Protein AF-A0A6H0AAQ3-F1 (afdb_monomer)

Foldseek 3Di:
DVVVVQVPFWDPDFAPLCPLLVQQVVQVVVCVVVVPPDRDQPRRPPQADPVLCVVQQDPVGGDPVSSVVRSVVSVVVCQVVLRIAGPPDPSRHHPCVVDDPPVNVVVCVVVVNPPDPADPDPVVRVVVVVVVVVVVVVVVVVVVVVVVVVVVD

Structure (mmCIF, N/CA/C/O backbone):
data_AF-A0A6H0AAQ3-F1
#
_entry.id   AF-A0A6H0AAQ3-F1
#
loop_
_atom_site.group_PDB
_atom_site.id
_atom_site.type_symbol
_atom_site.label_atom_id
_atom_site.label_alt_id
_atom_site.label_comp_id
_atom_site.label_asym_id
_atom_site.label_entity_id
_atom_site.label_seq_id
_atom_site.pdbx_PDB_ins_code
_atom_site.Cartn_x
_atom_site.Cartn_y
_atom_site.Cartn_z
_atom_site.occupancy
_atom_site.B_iso_or_equiv
_atom_site.auth_seq_id
_atom_site.auth_comp_id
_atom_site.auth_asym_id
_atom_site.auth_atom_id
_atom_site.pdbx_PDB_model_num
ATOM 1 N N . MET A 1 1 ? 7.613 15.184 17.861 1.00 35.16 1 MET A N 1
ATOM 2 C CA . MET A 1 1 ? 7.290 16.402 17.080 1.00 35.16 1 MET A CA 1
ATOM 3 C C . MET A 1 1 ? 6.842 16.101 15.642 1.00 35.16 1 MET A C 1
ATOM 5 O O . MET A 1 1 ? 5.933 16.769 15.182 1.00 35.16 1 MET A O 1
ATOM 9 N N . PHE A 1 2 ? 7.370 15.071 14.960 1.00 33.59 2 PHE A N 1
ATOM 10 C CA . PHE A 1 2 ? 6.929 14.693 13.599 1.00 33.59 2 PHE A CA 1
ATOM 11 C C . PHE A 1 2 ? 5.537 14.031 13.502 1.00 33.59 2 PHE A C 1
ATOM 13 O O . PHE A 1 2 ? 4.890 14.140 12.468 1.00 33.59 2 PHE A O 1
ATOM 20 N N . ILE A 1 3 ? 5.053 13.378 14.565 1.00 38.28 3 ILE A N 1
ATOM 21 C CA . ILE A 1 3 ? 3.770 12.645 14.535 1.00 38.28 3 ILE A CA 1
ATOM 22 C C . ILE A 1 3 ? 2.563 13.594 14.677 1.00 38.28 3 ILE A C 1
ATOM 24 O O . ILE A 1 3 ? 1.556 13.397 14.014 1.00 38.28 3 ILE A O 1
ATOM 28 N N . LEU A 1 4 ? 2.697 14.701 15.418 1.00 39.69 4 LEU A N 1
ATOM 29 C CA . LEU A 1 4 ? 1.594 15.649 15.653 1.00 39.69 4 LEU A CA 1
ATOM 30 C C . LEU A 1 4 ? 1.214 16.497 14.424 1.00 39.69 4 LEU A C 1
ATOM 32 O O . LEU A 1 4 ? 0.105 17.016 14.365 1.00 39.69 4 LEU A O 1
ATOM 36 N N . PHE A 1 5 ? 2.101 16.647 13.432 1.00 39.12 5 PHE A N 1
ATOM 37 C CA . PHE A 1 5 ? 1.793 17.419 12.216 1.00 39.12 5 PHE A CA 1
ATOM 38 C C . PHE A 1 5 ? 1.130 16.570 11.119 1.00 39.12 5 PHE A C 1
ATOM 40 O O . PHE A 1 5 ? 0.437 17.109 10.257 1.00 39.12 5 PHE A O 1
ATOM 47 N N . ALA A 1 6 ? 1.308 15.245 11.160 1.00 41.53 6 ALA A N 1
ATOM 48 C CA . ALA A 1 6 ? 0.695 14.324 10.205 1.00 41.53 6 ALA A CA 1
ATOM 49 C C . ALA A 1 6 ? -0.799 14.080 10.501 1.00 41.53 6 ALA A C 1
ATOM 51 O O . ALA A 1 6 ? -1.577 13.856 9.580 1.00 41.53 6 ALA A O 1
ATOM 52 N N . GLU A 1 7 ? -1.240 14.205 11.754 1.00 44.38 7 GLU A N 1
ATOM 53 C CA . GLU A 1 7 ? -2.600 13.818 12.165 1.00 44.38 7 GLU A CA 1
ATOM 54 C C . GLU A 1 7 ? -3.742 14.680 11.597 1.00 44.38 7 GLU A C 1
ATOM 56 O O . GLU A 1 7 ? -4.885 14.231 11.584 1.00 44.38 7 GLU A O 1
ATOM 61 N N . ARG A 1 8 ? -3.480 15.891 11.080 1.00 48.84 8 ARG A N 1
ATOM 62 C CA . ARG A 1 8 ? -4.542 16.751 10.510 1.00 48.84 8 ARG A CA 1
ATOM 63 C C . ARG A 1 8 ? -4.847 16.520 9.027 1.00 48.84 8 ARG A C 1
ATOM 65 O O . ARG A 1 8 ? -5.856 17.043 8.564 1.00 48.84 8 ARG A O 1
ATOM 72 N N . LYS A 1 9 ? -3.998 15.804 8.276 1.00 50.41 9 LYS A N 1
ATOM 73 C CA . LYS A 1 9 ? -4.161 15.607 6.815 1.00 50.41 9 LYS A CA 1
ATOM 74 C C . LYS A 1 9 ? -3.938 14.176 6.315 1.00 50.41 9 LYS A C 1
ATOM 76 O O . LYS A 1 9 ? -3.919 13.954 5.107 1.00 50.41 9 LYS A O 1
ATOM 81 N N . VAL A 1 10 ? -3.768 13.207 7.213 1.00 55.28 10 VAL A N 1
ATOM 82 C CA . VAL A 1 10 ? -3.823 11.784 6.851 1.00 55.28 10 VAL A CA 1
ATOM 83 C C . VAL A 1 10 ? -5.265 11.469 6.447 1.00 55.28 10 VAL A C 1
ATOM 85 O O . VAL A 1 10 ? -6.147 11.513 7.299 1.00 55.28 10 VAL A O 1
ATOM 88 N N . GLY A 1 11 ? -5.515 11.189 5.163 1.00 52.62 11 GLY A N 1
ATOM 89 C CA . GLY A 1 11 ? -6.789 10.587 4.748 1.00 52.62 11 GLY A CA 1
ATOM 90 C C . GLY A 1 11 ? -7.459 11.098 3.475 1.00 52.62 11 GLY A C 1
ATOM 91 O O . GLY A 1 11 ? -8.545 10.620 3.183 1.00 52.62 11 GLY A O 1
ATOM 92 N N . GLU A 1 12 ? -6.880 12.026 2.707 1.00 56.44 12 GLU A N 1
ATOM 93 C CA . GLU A 1 12 ? -7.563 12.498 1.484 1.00 56.44 12 GLU A CA 1
ATOM 94 C C . GLU A 1 12 ? -7.239 11.646 0.244 1.00 56.44 12 GLU A C 1
ATOM 96 O O . GLU A 1 12 ? -8.021 11.616 -0.701 1.00 56.44 12 GLU A O 1
ATOM 101 N N . GLN A 1 13 ? -6.111 10.926 0.249 1.00 65.81 13 GLN A N 1
ATOM 102 C CA . GLN A 1 13 ? -5.683 10.052 -0.844 1.00 65.81 13 GLN A CA 1
ATOM 103 C C . GLN A 1 13 ? -4.876 8.868 -0.278 1.00 65.81 13 GLN A C 1
ATOM 105 O O . GLN A 1 13 ? -3.983 9.053 0.553 1.00 65.81 13 GLN A O 1
ATOM 110 N N . HIS A 1 14 ? -5.246 7.645 -0.661 1.00 74.62 14 HIS A N 1
ATOM 111 C CA . HIS A 1 14 ? -4.646 6.403 -0.172 1.00 74.62 14 HIS A CA 1
ATOM 112 C C . HIS A 1 14 ? -4.909 5.249 -1.145 1.00 74.62 14 HIS A C 1
ATOM 114 O O . HIS A 1 14 ? -5.885 5.254 -1.899 1.00 74.62 14 HIS A O 1
ATOM 120 N N . GLY A 1 15 ? -4.078 4.212 -1.081 1.00 75.94 15 GLY A N 1
ATOM 121 C CA . GLY A 1 15 ? -4.313 2.963 -1.795 1.00 75.94 15 GLY A CA 1
ATOM 122 C C . GLY A 1 15 ? -5.478 2.164 -1.187 1.00 75.94 15 GLY A C 1
ATOM 123 O O . GLY A 1 15 ? -5.814 2.339 -0.010 1.00 75.94 15 GLY A O 1
ATOM 124 N N . PRO A 1 16 ? -6.090 1.232 -1.941 1.00 76.25 16 PRO A N 1
ATOM 125 C CA . PRO A 1 16 ? -7.177 0.387 -1.433 1.00 76.25 16 PRO A CA 1
ATOM 126 C C . PRO A 1 16 ? -6.727 -0.515 -0.271 1.00 76.25 16 PRO A C 1
ATOM 128 O O . PRO A 1 16 ? -7.503 -0.787 0.643 1.00 76.25 16 PRO A O 1
ATOM 131 N N . ALA A 1 17 ? -5.454 -0.925 -0.254 1.00 77.12 17 ALA A N 1
ATOM 132 C CA . ALA A 1 17 ? -4.873 -1.735 0.817 1.00 77.12 17 ALA A CA 1
ATOM 133 C C . ALA A 1 17 ? -4.803 -1.000 2.172 1.00 77.12 17 ALA A C 1
ATOM 135 O O . ALA A 1 17 ? -4.808 -1.638 3.225 1.00 77.12 17 ALA A O 1
ATOM 136 N N . ALA A 1 18 ? -4.777 0.336 2.160 1.00 83.81 18 ALA A N 1
ATOM 137 C CA . ALA A 1 18 ? -4.669 1.166 3.356 1.00 83.81 18 ALA A CA 1
ATOM 138 C C . ALA A 1 18 ? -6.016 1.512 4.012 1.00 83.81 18 ALA A C 1
ATOM 140 O O . ALA A 1 18 ? -6.032 2.020 5.138 1.00 83.81 18 ALA A O 1
ATOM 141 N N . GLN A 1 19 ? -7.144 1.202 3.359 1.00 87.25 19 GLN A N 1
ATOM 142 C CA . GLN A 1 19 ? -8.486 1.551 3.839 1.00 87.25 19 GLN A CA 1
ATOM 143 C C . GLN A 1 19 ? -8.747 1.053 5.267 1.00 87.25 19 GLN A C 1
ATOM 145 O O . GLN A 1 19 ? -9.263 1.789 6.106 1.00 87.25 19 GLN A O 1
ATOM 150 N N . GLY A 1 20 ? -8.359 -0.192 5.565 1.00 89.19 20 GLY A N 1
ATOM 151 C CA . GLY A 1 20 ? -8.568 -0.785 6.887 1.00 89.19 20 GLY A CA 1
ATOM 152 C C . GLY A 1 20 ? -7.785 -0.078 7.997 1.00 89.19 20 GLY A C 1
ATOM 153 O O . GLY A 1 20 ? -8.278 0.038 9.115 1.00 89.19 20 GLY A O 1
ATOM 154 N N . VAL A 1 21 ? -6.587 0.427 7.686 1.00 90.25 21 VAL A N 1
ATOM 155 C CA . VAL A 1 21 ? -5.747 1.168 8.639 1.00 90.25 21 VAL A CA 1
ATOM 156 C C . VAL A 1 21 ? -6.323 2.560 8.886 1.00 90.25 21 VAL A C 1
ATOM 158 O O . VAL A 1 21 ? -6.391 2.996 10.032 1.00 90.25 21 VAL A O 1
ATOM 161 N N . LEU A 1 22 ? -6.790 3.246 7.839 1.00 90.00 22 LEU A N 1
ATOM 162 C CA . LEU A 1 22 ? -7.421 4.561 7.981 1.00 90.00 22 LEU A CA 1
ATOM 163 C C . LEU A 1 22 ? -8.728 4.496 8.769 1.00 90.00 22 LEU A C 1
ATOM 165 O O . LEU A 1 22 ? -8.940 5.326 9.650 1.00 90.00 22 LEU A O 1
ATOM 169 N N . ALA A 1 23 ? -9.559 3.482 8.516 1.00 90.38 23 ALA A N 1
ATOM 170 C CA . ALA A 1 23 ? -10.762 3.240 9.306 1.00 90.38 23 ALA A CA 1
ATOM 171 C C . ALA A 1 23 ? -10.419 3.046 10.792 1.00 90.38 23 ALA A C 1
ATOM 173 O O . ALA A 1 23 ? -11.053 3.642 11.657 1.00 90.38 23 ALA A O 1
ATOM 174 N N . ALA A 1 24 ? -9.363 2.284 11.097 1.00 91.38 24 ALA A N 1
ATOM 175 C CA . ALA A 1 24 ? -8.920 2.070 12.471 1.00 91.38 24 ALA A CA 1
ATOM 176 C C . ALA A 1 24 ? -8.432 3.352 13.150 1.00 91.38 24 ALA A C 1
ATOM 178 O O . ALA A 1 24 ? -8.775 3.609 14.302 1.00 91.38 24 ALA A O 1
ATOM 179 N N . VAL A 1 25 ? -7.660 4.176 12.435 1.00 90.81 25 VAL A N 1
ATOM 180 C CA . VAL A 1 25 ? -7.222 5.490 12.924 1.00 90.81 25 VAL A CA 1
ATOM 181 C C . VAL A 1 25 ? -8.424 6.399 13.174 1.00 90.81 25 VAL A C 1
ATOM 183 O O . VAL A 1 25 ? -8.450 7.096 14.185 1.00 90.81 25 VAL A O 1
ATOM 186 N N . GLN A 1 26 ? -9.436 6.369 12.307 1.00 90.06 26 GLN A N 1
ATOM 187 C CA . GLN A 1 26 ? -10.657 7.148 12.494 1.00 90.06 26 GLN A CA 1
ATOM 188 C C . GLN A 1 26 ? -11.423 6.712 13.753 1.00 90.06 26 GLN A C 1
ATOM 190 O O . GLN A 1 26 ? -11.749 7.566 14.575 1.00 90.06 26 GLN A O 1
ATOM 195 N N . THR A 1 27 ? -11.582 5.404 13.983 1.00 90.12 27 THR A N 1
ATOM 196 C CA . THR A 1 27 ? -12.151 4.878 15.236 1.00 90.12 27 THR A CA 1
ATOM 197 C C . THR A 1 27 ? -11.361 5.354 16.457 1.00 90.12 27 THR A C 1
ATOM 199 O O . THR A 1 27 ? -11.948 5.774 17.450 1.00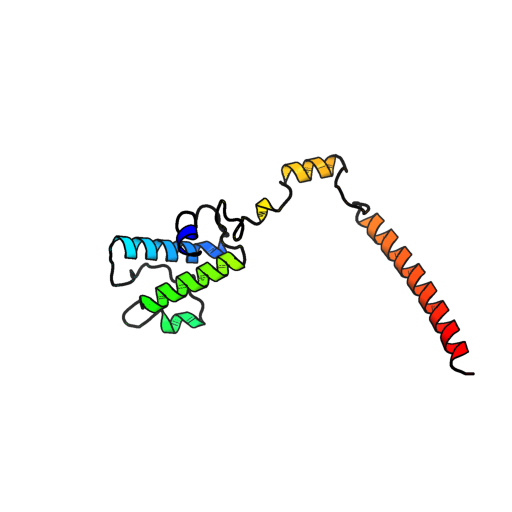 90.12 27 THR A O 1
ATOM 202 N N . LEU A 1 28 ? -10.024 5.354 16.398 1.00 90.12 28 LEU A N 1
ATOM 203 C CA . LEU A 1 28 ? -9.196 5.856 17.501 1.00 90.12 28 LEU A CA 1
ATOM 204 C C . LEU A 1 28 ? -9.387 7.356 17.755 1.00 90.12 28 LEU A C 1
ATOM 206 O O . LEU A 1 28 ? -9.367 7.788 18.908 1.00 90.12 28 LEU A O 1
ATOM 210 N N . ARG A 1 29 ? -9.588 8.157 16.702 1.00 88.19 29 ARG A N 1
ATOM 211 C CA . ARG A 1 29 ? -9.869 9.596 16.831 1.00 88.19 29 ARG A CA 1
ATOM 212 C C . ARG A 1 29 ? -11.207 9.846 17.517 1.00 88.19 29 ARG A C 1
ATOM 214 O O . ARG A 1 29 ? -11.264 10.690 18.406 1.00 88.19 29 ARG A O 1
ATOM 221 N N . GLU A 1 30 ? -12.241 9.105 17.133 1.00 89.88 30 GLU A N 1
ATOM 222 C CA . GLU A 1 30 ? -13.573 9.164 17.748 1.00 89.88 30 GLU A CA 1
ATOM 223 C C . GLU A 1 30 ? -13.515 8.730 19.213 1.00 89.88 30 GLU A C 1
ATOM 225 O O . GLU A 1 30 ? -13.927 9.474 20.098 1.00 89.88 30 GLU A O 1
ATOM 230 N N . MET A 1 31 ? -12.855 7.604 19.501 1.00 89.25 31 MET A N 1
ATOM 231 C CA . MET A 1 31 ? -12.629 7.147 20.873 1.00 89.25 31 MET A CA 1
ATOM 232 C C . MET A 1 31 ? -11.917 8.187 21.741 1.00 89.25 31 MET A C 1
ATOM 234 O O . MET A 1 31 ? -12.242 8.328 22.921 1.00 89.25 31 MET A O 1
ATOM 238 N N . ASN A 1 32 ? -10.936 8.899 21.181 1.00 87.81 32 ASN A N 1
ATOM 239 C CA . ASN A 1 32 ? -10.209 9.939 21.899 1.00 87.81 32 ASN A CA 1
ATOM 240 C C . ASN A 1 32 ? -11.073 11.188 22.136 1.00 87.81 32 ASN A C 1
ATOM 242 O O . ASN A 1 32 ? -11.013 11.769 23.216 1.00 87.81 32 ASN A O 1
ATOM 246 N N . ALA A 1 33 ? -11.897 11.581 21.159 1.00 87.94 33 ALA A N 1
ATOM 247 C CA . ALA A 1 33 ? -12.837 12.693 21.299 1.00 87.94 33 ALA A CA 1
ATOM 248 C C . ALA A 1 33 ? -13.896 12.407 22.379 1.00 87.94 33 ALA A C 1
ATOM 250 O O . ALA A 1 33 ? -14.139 13.244 23.249 1.00 87.94 33 ALA A O 1
ATOM 251 N N . ASP A 1 34 ? -14.435 11.189 22.384 1.00 88.44 34 ASP A N 1
ATOM 252 C CA . ASP A 1 34 ? -15.494 10.754 23.300 1.00 88.44 34 ASP A CA 1
ATOM 253 C C . ASP A 1 34 ? -14.961 10.233 24.648 1.00 88.44 34 ASP A C 1
ATOM 255 O O . ASP A 1 34 ? -15.728 9.813 25.515 1.00 88.44 34 ASP A O 1
ATOM 259 N N . ASN A 1 35 ? -13.636 10.247 24.854 1.00 86.19 35 ASN A N 1
ATOM 260 C CA . ASN A 1 35 ? -12.957 9.689 26.032 1.00 86.19 35 ASN A CA 1
ATOM 261 C C . ASN A 1 35 ? -13.359 8.231 26.345 1.00 86.19 35 ASN A C 1
ATOM 263 O O . ASN A 1 35 ? -13.401 7.798 27.505 1.00 86.19 35 ASN A O 1
ATOM 267 N N . LEU A 1 36 ? -13.627 7.442 25.302 1.00 86.12 36 LEU A N 1
ATOM 268 C CA . LEU A 1 36 ? -14.041 6.052 25.433 1.00 86.12 36 LEU A CA 1
ATOM 269 C C . LEU A 1 36 ? -12.900 5.203 25.997 1.00 86.12 36 LEU A C 1
ATOM 271 O O . LEU A 1 36 ? -11.752 5.256 25.553 1.00 86.12 36 LEU A O 1
ATOM 275 N N . ARG A 1 37 ? -13.216 4.393 27.014 1.00 83.00 37 ARG A N 1
ATOM 276 C CA . ARG A 1 37 ? -12.239 3.509 27.673 1.00 83.00 37 ARG A CA 1
ATOM 277 C C . ARG A 1 37 ? -12.090 2.151 26.996 1.00 83.00 37 ARG A C 1
ATOM 279 O O . ARG A 1 37 ? -11.038 1.536 27.146 1.00 83.00 37 ARG A O 1
ATOM 286 N N . LYS A 1 38 ? -13.110 1.708 26.263 1.00 85.81 38 LYS A N 1
ATOM 287 C CA . LYS A 1 38 ? -13.138 0.433 25.541 1.00 85.81 38 LYS A CA 1
ATOM 288 C C . LYS A 1 38 ? -13.170 0.683 24.040 1.00 85.81 38 LYS A C 1
ATOM 290 O O . LYS A 1 38 ? -13.768 1.660 23.598 1.00 85.81 38 LYS A O 1
ATOM 295 N N . VAL A 1 39 ? -12.531 -0.208 23.289 1.00 86.94 39 VAL A N 1
ATOM 296 C CA . VAL A 1 39 ? -12.651 -0.230 21.831 1.00 86.94 39 VAL A CA 1
ATOM 297 C C . VAL A 1 39 ? -14.054 -0.748 21.479 1.00 86.94 39 VAL A C 1
ATOM 299 O O . VAL A 1 39 ? -14.481 -1.742 22.076 1.00 86.94 39 VAL A O 1
ATOM 302 N N . PRO A 1 40 ? -14.779 -0.093 20.558 1.00 87.00 40 PRO A N 1
ATOM 303 C CA . PRO A 1 40 ? -16.070 -0.570 20.070 1.00 87.00 40 PRO A CA 1
ATOM 304 C C . PRO A 1 40 ? -15.979 -1.976 19.453 1.00 87.00 40 PRO A C 1
ATOM 306 O O . PRO A 1 40 ? -14.959 -2.343 18.873 1.00 87.00 40 PRO A O 1
ATOM 309 N N . ALA A 1 41 ? -17.037 -2.782 19.574 1.00 83.56 41 ALA A N 1
ATOM 310 C CA . ALA A 1 41 ? -17.050 -4.151 19.038 1.00 83.56 41 ALA A CA 1
ATOM 311 C C . ALA A 1 41 ? -17.085 -4.195 17.497 1.00 83.56 41 ALA A C 1
ATOM 313 O O . ALA A 1 41 ? -16.676 -5.184 16.893 1.00 83.56 41 ALA A O 1
ATOM 314 N N . ASP A 1 42 ? -17.558 -3.118 16.876 1.00 85.38 42 ASP A N 1
ATOM 315 C CA . ASP A 1 42 ? -17.596 -2.865 15.436 1.00 85.38 42 ASP A CA 1
ATOM 316 C C . ASP A 1 42 ? -16.294 -2.250 14.896 1.00 85.38 42 ASP A C 1
ATOM 318 O O . ASP A 1 42 ? -16.187 -1.991 13.696 1.00 85.38 42 ASP A O 1
ATOM 322 N N . ALA A 1 43 ? -15.285 -2.043 15.751 1.00 88.81 43 ALA A N 1
ATOM 323 C CA . ALA A 1 43 ? -14.005 -1.506 15.321 1.00 88.81 43 ALA A CA 1
ATOM 324 C C . ALA A 1 43 ? -13.362 -2.397 14.237 1.00 88.81 43 ALA A C 1
ATOM 326 O O . ALA A 1 43 ? -13.387 -3.632 14.328 1.00 88.81 43 ALA A O 1
ATOM 327 N N . PRO A 1 44 ? -12.755 -1.797 13.199 1.00 90.69 44 PRO A N 1
ATOM 328 C CA . PRO A 1 44 ? -12.202 -2.547 12.082 1.00 90.69 44 PRO A CA 1
ATOM 329 C C . PRO A 1 44 ? -11.056 -3.445 12.549 1.00 90.69 44 PRO A C 1
ATOM 331 O O . PRO A 1 44 ? -10.091 -2.992 13.142 1.00 90.69 44 PRO A O 1
ATOM 334 N N . THR A 1 45 ? -11.115 -4.736 12.233 1.00 91.50 45 THR A N 1
ATOM 335 C CA . THR A 1 45 ? -10.061 -5.708 12.593 1.00 91.50 45 THR A CA 1
ATOM 336 C C . THR A 1 45 ? -9.336 -6.286 11.379 1.00 91.50 45 THR A C 1
ATOM 338 O O . THR A 1 45 ? -8.333 -6.986 11.523 1.00 91.50 45 THR A O 1
ATOM 341 N N . ALA A 1 46 ? -9.794 -5.964 10.165 1.00 88.88 46 ALA A N 1
ATOM 342 C CA . ALA A 1 46 ? -9.255 -6.498 8.914 1.00 88.88 46 ALA A CA 1
ATOM 343 C C . ALA A 1 46 ? -7.780 -6.127 8.672 1.00 88.88 46 ALA A C 1
ATOM 345 O O . ALA A 1 46 ? -7.048 -6.889 8.045 1.00 88.88 46 ALA A O 1
ATOM 346 N N . PHE A 1 47 ? -7.324 -4.986 9.200 1.00 89.69 47 PHE A N 1
ATOM 347 C CA . PHE A 1 47 ? -5.936 -4.534 9.068 1.00 89.69 47 PHE A CA 1
ATOM 348 C C . PHE A 1 47 ? -4.961 -5.274 10.009 1.00 89.69 47 PHE A C 1
ATOM 350 O O . PHE A 1 47 ? -3.741 -5.167 9.858 1.00 89.69 47 PHE A O 1
ATOM 357 N N . ILE A 1 48 ? -5.475 -6.027 10.991 1.00 91.31 48 ILE A N 1
ATOM 358 C CA . ILE A 1 48 ? -4.668 -6.678 12.026 1.00 91.31 48 ILE A CA 1
ATOM 359 C C . ILE A 1 48 ? -3.980 -7.917 11.442 1.00 91.31 48 ILE A C 1
ATOM 361 O O . ILE A 1 48 ? -4.607 -8.940 11.143 1.00 91.31 48 ILE A O 1
ATOM 365 N N . LYS A 1 49 ? -2.648 -7.858 11.339 1.00 89.25 49 LYS A N 1
ATOM 366 C CA . LYS A 1 49 ? -1.831 -8.995 10.885 1.00 89.25 49 LYS A CA 1
ATOM 367 C C . LYS A 1 49 ? -1.943 -10.190 11.846 1.00 89.25 49 LYS A C 1
ATOM 369 O O . LYS A 1 49 ? -2.053 -9.980 13.055 1.00 89.25 49 LYS A O 1
ATOM 374 N N . PRO A 1 50 ? -1.806 -11.442 11.361 1.00 90.94 50 PRO A N 1
ATOM 375 C CA . PRO A 1 50 ? -1.942 -12.653 12.181 1.00 90.94 50 PRO A CA 1
ATOM 376 C C . PRO A 1 50 ? -1.122 -12.648 13.478 1.00 90.94 50 PRO A C 1
ATOM 378 O O . PRO A 1 50 ? -1.622 -13.073 14.512 1.00 90.94 50 PRO A O 1
ATOM 381 N N . ARG A 1 51 ? 0.093 -12.082 13.447 1.00 89.69 51 ARG A N 1
ATOM 382 C CA . ARG A 1 51 ? 0.971 -11.945 14.624 1.00 89.69 51 ARG A CA 1
ATOM 383 C C . ARG A 1 51 ? 0.365 -11.125 15.772 1.00 89.69 51 ARG A C 1
ATOM 385 O O . ARG A 1 51 ? 0.703 -11.355 16.923 1.00 89.69 51 ARG A O 1
ATOM 392 N N . TRP A 1 52 ? -0.487 -10.151 15.451 1.00 90.81 52 TRP A N 1
ATOM 393 C CA . TRP A 1 52 ? -1.095 -9.236 16.419 1.00 90.81 52 TRP A CA 1
ATOM 394 C C . TRP A 1 52 ? -2.450 -9.739 16.911 1.00 90.81 52 TRP A C 1
ATOM 396 O O . TRP A 1 52 ? -2.837 -9.412 18.026 1.00 90.81 52 TRP A O 1
ATOM 406 N N . LYS A 1 53 ? -3.156 -10.559 16.118 1.00 90.94 53 LYS A N 1
ATOM 407 C CA . LYS A 1 53 ? -4.481 -11.094 16.468 1.00 90.94 53 LYS A CA 1
ATOM 408 C C . LYS A 1 53 ? -4.578 -11.663 17.892 1.00 90.94 53 LYS A C 1
ATOM 410 O O . LYS A 1 53 ? -5.506 -11.247 18.573 1.00 90.94 53 LYS A O 1
ATOM 415 N N . PRO A 1 54 ? -3.657 -12.519 18.382 1.00 91.44 54 PRO A N 1
ATOM 416 C CA . PRO A 1 54 ? -3.772 -13.070 19.737 1.00 91.44 54 PRO A CA 1
ATOM 417 C C . PRO A 1 54 ? -3.550 -12.039 20.856 1.00 91.44 54 PRO A C 1
ATOM 419 O O . PRO A 1 54 ? -3.919 -12.301 21.993 1.00 91.44 54 PRO A O 1
ATOM 422 N N . LEU A 1 55 ? -2.938 -10.888 20.556 1.00 89.69 55 LEU A N 1
ATOM 423 C CA . LEU A 1 55 ? -2.716 -9.805 21.522 1.00 89.69 55 LEU A CA 1
ATOM 424 C C . LEU A 1 55 ? -3.856 -8.784 21.510 1.00 89.69 55 LEU A C 1
ATOM 426 O O . LEU A 1 55 ? -4.176 -8.195 22.535 1.00 89.69 55 LEU A O 1
ATOM 430 N N . VAL A 1 56 ? -4.439 -8.545 20.333 1.00 91.38 56 VAL A N 1
ATOM 431 C CA . VAL A 1 56 ? -5.471 -7.522 20.133 1.00 91.38 56 VAL A CA 1
ATOM 432 C C . VAL A 1 56 ? -6.871 -8.078 20.393 1.00 91.38 56 VAL A C 1
ATOM 434 O O . VAL A 1 56 ? -7.702 -7.384 20.968 1.00 91.38 56 VAL A O 1
ATOM 437 N N . ILE A 1 57 ? -7.143 -9.315 19.969 1.00 90.31 57 ILE A N 1
ATOM 438 C CA . ILE A 1 57 ? -8.449 -9.963 20.113 1.00 90.31 57 ILE A CA 1
ATOM 439 C C . ILE A 1 57 ? -8.387 -10.884 21.327 1.00 90.31 57 ILE A C 1
ATOM 441 O O . ILE A 1 57 ? -7.732 -11.925 21.296 1.00 90.31 57 ILE A O 1
ATOM 445 N N . THR A 1 58 ? -9.088 -10.498 22.388 1.00 88.50 58 THR A N 1
ATOM 446 C CA . THR A 1 58 ? -9.184 -11.268 23.631 1.00 88.50 58 THR A CA 1
ATOM 447 C C . THR A 1 58 ? -10.606 -11.814 23.815 1.00 88.50 58 THR A C 1
ATOM 449 O O . THR A 1 58 ? -11.540 -11.313 23.181 1.00 88.50 58 THR A O 1
ATOM 452 N N . PRO A 1 59 ? -10.818 -12.816 24.689 1.00 84.62 59 PRO A N 1
ATOM 453 C CA . PRO A 1 59 ? -12.158 -13.327 24.993 1.00 84.62 59 PRO A CA 1
ATOM 454 C C . PRO A 1 59 ? -13.112 -12.262 25.559 1.00 84.62 59 PRO A C 1
ATOM 456 O O . PRO A 1 59 ? -14.322 -12.383 25.406 1.00 84.62 59 PRO A O 1
ATOM 459 N N . GLU A 1 60 ? -12.576 -1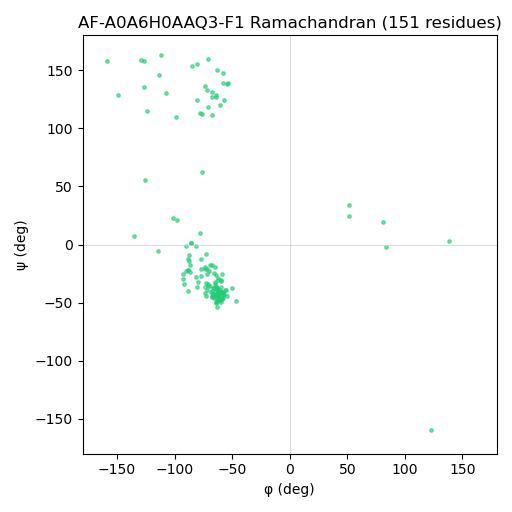1.212 26.193 1.00 83.38 60 GLU A N 1
ATOM 460 C CA . GLU A 1 60 ? -13.351 -10.107 26.775 1.00 83.38 60 GLU A CA 1
ATOM 461 C C . GLU A 1 60 ? -13.597 -8.946 25.791 1.00 83.38 60 GLU A C 1
ATOM 463 O O . GLU A 1 60 ? -14.256 -7.961 26.135 1.00 83.38 60 GLU A O 1
ATOM 468 N N . GLY A 1 61 ? -13.077 -9.052 24.564 1.00 87.06 61 GLY A N 1
ATOM 469 C CA . GLY A 1 61 ? -13.177 -8.038 23.517 1.00 87.06 61 GLY A CA 1
ATOM 470 C C . GLY A 1 61 ? -11.814 -7.578 22.999 1.00 87.06 61 GLY A C 1
ATOM 471 O O . GLY A 1 61 ? -10.798 -8.264 23.130 1.00 87.06 61 GLY A O 1
ATOM 472 N N . LEU A 1 62 ? -11.787 -6.403 22.374 1.00 90.12 62 LEU A N 1
ATOM 473 C CA . LEU A 1 62 ? -10.558 -5.824 21.833 1.00 90.12 62 LEU A CA 1
ATOM 474 C C . LEU A 1 62 ? -9.749 -5.141 22.943 1.00 90.12 62 LEU A C 1
ATOM 476 O O . LEU A 1 62 ? -10.249 -4.238 23.622 1.00 90.12 62 LEU A O 1
ATOM 480 N N . ASP A 1 63 ? -8.484 -5.539 23.105 1.00 90.94 63 ASP A N 1
ATOM 481 C CA . ASP A 1 63 ? -7.569 -4.842 24.007 1.00 90.94 63 ASP A CA 1
ATOM 482 C C . ASP A 1 63 ? -7.201 -3.484 23.407 1.00 90.94 63 ASP A C 1
ATOM 484 O O . ASP A 1 63 ? -6.592 -3.388 22.338 1.00 90.94 63 ASP A O 1
ATOM 488 N N . ARG A 1 64 ? -7.552 -2.414 24.123 1.00 89.44 64 ARG A N 1
ATOM 489 C CA . ARG A 1 64 ? -7.329 -1.037 23.679 1.00 89.44 64 ARG A CA 1
ATOM 490 C C . ARG A 1 64 ? -5.863 -0.727 23.395 1.00 89.44 64 ARG A C 1
ATOM 492 O O . ARG A 1 64 ? -5.565 -0.113 22.374 1.00 89.44 64 ARG A O 1
ATOM 499 N N . LYS A 1 65 ? -4.952 -1.121 24.286 1.00 90.31 65 LYS A N 1
ATOM 500 C CA . LYS A 1 65 ? -3.533 -0.760 24.176 1.00 90.31 65 LYS A CA 1
ATOM 501 C C . LYS A 1 65 ? -2.915 -1.454 22.971 1.00 90.31 65 LYS A C 1
ATOM 503 O O . LYS A 1 65 ? -2.215 -0.819 22.185 1.00 90.31 65 LYS A O 1
ATOM 508 N N . PHE A 1 66 ? -3.195 -2.745 22.800 1.00 91.75 66 PHE A N 1
ATOM 509 C CA . PHE A 1 66 ? -2.685 -3.493 21.654 1.00 91.75 66 PHE A CA 1
ATOM 510 C C . PHE A 1 66 ? -3.339 -3.056 20.344 1.00 91.75 66 PHE A C 1
ATOM 512 O O . PHE A 1 66 ? -2.645 -2.991 19.329 1.00 91.75 66 PHE A O 1
ATOM 519 N N . TYR A 1 67 ? -4.626 -2.702 20.357 1.00 92.12 67 TYR A N 1
ATOM 520 C CA . TYR A 1 67 ? -5.311 -2.153 19.189 1.00 92.12 67 TYR A CA 1
ATOM 521 C C . TYR A 1 67 ? -4.690 -0.819 18.741 1.00 92.12 67 TYR A C 1
ATOM 523 O O . TYR A 1 67 ? -4.341 -0.674 17.570 1.00 92.12 67 TYR A O 1
ATOM 531 N N . GLU A 1 68 ? -4.453 0.115 19.670 1.00 91.25 68 GLU A N 1
ATOM 532 C CA . GLU A 1 68 ? -3.785 1.398 19.399 1.00 91.25 68 GLU A CA 1
ATOM 533 C C . GLU A 1 68 ? -2.367 1.206 18.841 1.00 91.25 68 GLU A C 1
ATOM 535 O O . GLU A 1 68 ? -2.018 1.766 17.799 1.00 91.25 68 GLU A O 1
ATOM 540 N N . ILE A 1 69 ? -1.552 0.368 19.492 1.00 92.25 69 ILE A N 1
ATOM 541 C CA . ILE A 1 69 ? -0.185 0.074 19.036 1.00 92.25 69 ILE A CA 1
ATOM 542 C C . ILE A 1 69 ? -0.206 -0.568 17.646 1.00 92.25 69 ILE A C 1
ATOM 544 O O . ILE A 1 69 ? 0.628 -0.227 16.802 1.00 92.25 69 ILE A O 1
ATOM 548 N N . CYS A 1 70 ? -1.146 -1.481 17.390 1.00 92.69 70 CYS A N 1
ATOM 549 C CA . CYS A 1 70 ? -1.289 -2.135 16.096 1.00 92.69 70 CYS A CA 1
ATOM 550 C C . CYS A 1 70 ? -1.661 -1.121 15.007 1.00 92.69 70 CYS A C 1
ATOM 552 O O . CYS A 1 70 ? -0.971 -1.058 13.989 1.00 92.69 70 CYS A O 1
ATOM 554 N N . ALA A 1 71 ? -2.672 -0.282 15.242 1.00 91.94 71 ALA A N 1
ATOM 555 C CA . ALA A 1 71 ? -3.111 0.742 14.297 1.00 91.94 71 ALA A CA 1
ATOM 556 C C . ALA A 1 71 ? -1.986 1.732 13.959 1.00 91.94 71 ALA A C 1
ATOM 558 O O . ALA A 1 71 ? -1.709 1.973 12.786 1.00 91.94 71 ALA A O 1
ATOM 559 N N . LEU A 1 72 ? -1.268 2.242 14.966 1.00 91.06 72 LEU A N 1
ATOM 560 C CA . LEU A 1 72 ? -0.143 3.161 14.757 1.00 91.06 72 LEU A CA 1
ATOM 561 C C . LEU A 1 72 ? 1.041 2.492 14.044 1.00 91.06 72 LEU A C 1
ATOM 563 O O . LEU A 1 72 ? 1.700 3.112 13.205 1.00 91.06 72 LEU A O 1
ATOM 567 N N . SER A 1 73 ? 1.313 1.223 14.351 1.00 91.44 73 SER A N 1
ATOM 568 C CA . SER A 1 73 ? 2.377 0.460 13.692 1.00 91.44 73 SER A CA 1
ATOM 569 C C . SER A 1 73 ? 2.067 0.219 12.218 1.00 91.44 73 SER A C 1
ATOM 571 O O . SER A 1 73 ? 2.946 0.385 11.372 1.00 91.44 73 SER A O 1
ATOM 573 N N . GLU A 1 74 ? 0.830 -0.158 11.894 1.00 91.44 74 GLU A N 1
ATOM 574 C CA . GLU A 1 74 ? 0.423 -0.371 10.506 1.00 91.44 74 GLU A CA 1
ATOM 575 C C . GLU A 1 74 ? 0.277 0.952 9.741 1.00 91.44 74 GLU A C 1
ATOM 577 O O . GLU A 1 74 ? 0.684 1.009 8.584 1.00 91.44 74 GLU A O 1
ATOM 582 N N . LEU A 1 75 ? -0.139 2.048 10.389 1.00 90.56 75 LEU A N 1
ATOM 583 C CA . LEU A 1 75 ? -0.103 3.395 9.802 1.00 90.56 75 LEU A CA 1
ATOM 584 C C . LEU A 1 75 ? 1.321 3.801 9.412 1.00 90.56 75 LEU A C 1
ATOM 586 O O . LEU A 1 75 ? 1.562 4.258 8.296 1.00 90.56 75 LEU A O 1
ATOM 590 N N . LYS A 1 76 ? 2.290 3.595 10.310 1.00 89.56 76 LYS A N 1
ATOM 591 C CA . LYS A 1 76 ? 3.703 3.860 10.019 1.00 89.56 76 LYS A CA 1
ATOM 592 C C . LYS A 1 76 ? 4.204 3.020 8.840 1.00 89.56 76 LYS A C 1
ATOM 594 O O . LYS A 1 76 ? 4.977 3.523 8.026 1.00 89.56 76 LYS A O 1
ATOM 599 N N . ASN A 1 77 ? 3.794 1.753 8.754 1.00 89.38 77 ASN A N 1
ATOM 600 C CA . ASN A 1 77 ? 4.174 0.882 7.641 1.00 89.38 77 ASN A CA 1
ATOM 601 C C . ASN A 1 77 ? 3.576 1.367 6.319 1.00 89.38 77 ASN A C 1
ATOM 603 O O . ASN A 1 77 ? 4.315 1.471 5.349 1.00 89.38 77 ASN A O 1
ATOM 607 N N . ALA A 1 78 ? 2.289 1.716 6.309 1.00 88.25 78 ALA A N 1
ATOM 608 C CA . ALA A 1 78 ? 1.584 2.217 5.134 1.00 88.25 78 ALA A CA 1
ATOM 609 C C . ALA A 1 78 ? 2.151 3.558 4.627 1.00 88.25 78 ALA A C 1
ATOM 611 O O . ALA A 1 78 ? 2.295 3.761 3.426 1.00 88.25 78 ALA A O 1
ATOM 612 N N . LEU A 1 79 ? 2.563 4.451 5.535 1.00 86.94 79 LEU A N 1
ATOM 613 C CA . LEU A 1 79 ? 3.290 5.676 5.174 1.00 86.94 79 LEU A CA 1
ATOM 614 C C . LEU A 1 79 ? 4.667 5.381 4.559 1.00 86.94 79 LEU A C 1
ATOM 616 O O . LEU A 1 79 ? 5.153 6.142 3.728 1.00 86.94 79 LEU A O 1
ATOM 620 N N . ARG A 1 80 ? 5.327 4.297 4.984 1.00 85.06 80 ARG A N 1
ATOM 621 C CA . ARG A 1 80 ? 6.653 3.911 4.479 1.00 85.06 80 ARG A CA 1
ATOM 622 C C . ARG A 1 80 ? 6.588 3.178 3.136 1.00 85.06 80 ARG A C 1
ATOM 624 O O . ARG A 1 80 ? 7.505 3.347 2.339 1.00 85.06 80 ARG A O 1
ATOM 631 N N . SER A 1 81 ? 5.574 2.345 2.912 1.00 84.44 81 SER A N 1
ATOM 632 C CA . SER A 1 81 ? 5.337 1.674 1.623 1.00 84.44 81 SER A CA 1
ATOM 633 C C . SER A 1 81 ? 4.806 2.627 0.559 1.00 84.44 81 SER A C 1
ATOM 635 O O . SER A 1 81 ? 4.927 2.328 -0.623 1.00 84.44 81 SER A O 1
ATOM 637 N N . GLY A 1 82 ? 4.260 3.770 0.981 1.00 81.88 82 GLY A N 1
ATOM 638 C CA . GLY A 1 82 ? 3.567 4.688 0.094 1.00 81.88 82 GLY A CA 1
ATOM 639 C C . GLY A 1 82 ? 2.130 4.255 -0.190 1.00 81.88 82 GLY A C 1
ATOM 640 O O . GLY A 1 82 ? 1.573 4.722 -1.166 1.00 81.88 82 GLY A O 1
ATOM 641 N N . ASP A 1 83 ? 1.522 3.392 0.637 1.00 85.81 83 ASP A N 1
ATOM 642 C CA . ASP A 1 83 ? 0.088 3.058 0.550 1.00 85.81 83 ASP A CA 1
ATOM 643 C C . ASP A 1 83 ? -0.799 4.167 1.147 1.00 85.81 83 ASP A C 1
ATOM 645 O O . ASP A 1 83 ? -1.992 4.248 0.855 1.00 85.81 83 ASP A O 1
ATOM 649 N N . ILE A 1 84 ? -0.223 5.009 2.011 1.00 86.94 84 ILE A N 1
AT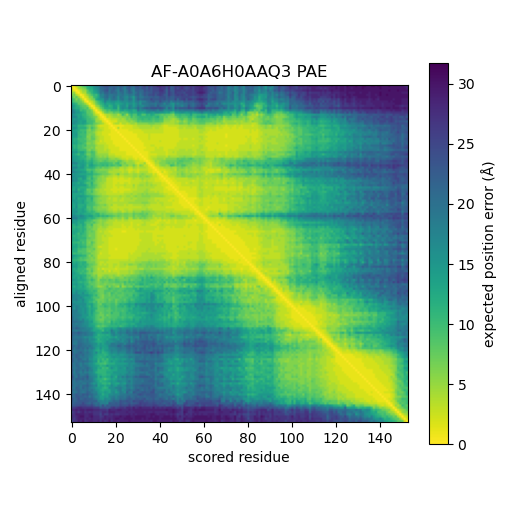OM 650 C CA . ILE A 1 84 ? -0.830 6.236 2.534 1.00 86.94 84 ILE A CA 1
ATOM 651 C C . ILE A 1 84 ? 0.132 7.383 2.273 1.00 86.94 84 ILE A C 1
ATOM 653 O O . ILE A 1 84 ? 1.325 7.286 2.563 1.00 86.94 84 ILE A O 1
ATOM 657 N N . TRP A 1 85 ? -0.406 8.501 1.805 1.00 84.56 85 TRP A N 1
ATOM 658 C CA . TRP A 1 85 ? 0.333 9.734 1.594 1.00 84.56 85 TRP A CA 1
ATOM 659 C C . TRP A 1 85 ? -0.386 10.912 2.246 1.00 84.56 85 TRP A C 1
ATOM 661 O O . TRP A 1 85 ? -1.567 10.865 2.593 1.00 84.56 85 TRP A O 1
ATOM 671 N N . VAL A 1 86 ? 0.373 11.975 2.500 1.00 82.56 86 VAL A N 1
ATOM 672 C CA . VAL A 1 86 ? -0.088 13.162 3.215 1.00 82.56 86 VAL A CA 1
ATOM 673 C C . VAL A 1 86 ? 0.141 14.379 2.337 1.00 82.56 86 VAL A C 1
ATOM 675 O O . VAL A 1 86 ? 1.277 14.778 2.068 1.00 82.56 86 VAL A O 1
ATOM 678 N N . LYS A 1 87 ? -0.954 15.023 1.933 1.00 75.19 87 LYS A N 1
ATOM 679 C CA . LYS A 1 87 ? -0.916 16.218 1.091 1.00 75.19 87 LYS A CA 1
ATOM 680 C C . LYS A 1 87 ? -0.076 17.326 1.733 1.00 75.19 87 LYS A C 1
ATOM 682 O O . LYS A 1 87 ? -0.341 17.762 2.854 1.00 75.19 87 LYS A O 1
ATOM 687 N N . GLY A 1 88 ? 0.921 17.811 0.995 1.00 72.44 88 GLY A N 1
ATOM 688 C CA . GLY A 1 88 ? 1.857 18.841 1.459 1.00 72.44 88 GLY A CA 1
ATOM 689 C C . GLY A 1 88 ? 3.028 18.311 2.295 1.00 72.44 88 GLY A C 1
ATOM 690 O O . GLY A 1 88 ? 3.916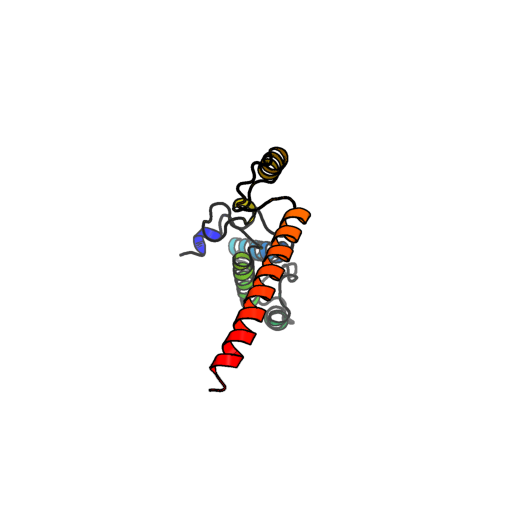 19.088 2.648 1.00 72.44 88 GLY A O 1
ATOM 691 N N . SER A 1 89 ? 3.084 17.006 2.576 1.00 78.56 89 SER A N 1
ATOM 692 C CA . SER A 1 89 ? 4.270 16.384 3.158 1.00 78.56 89 SER A CA 1
ATOM 693 C C . SER A 1 89 ? 5.372 16.262 2.108 1.00 78.56 89 SER A C 1
ATOM 695 O O . SER A 1 89 ? 5.137 15.875 0.964 1.00 78.56 89 SER A O 1
ATOM 697 N N . ARG A 1 90 ? 6.607 16.592 2.498 1.00 73.25 90 ARG A N 1
ATOM 698 C CA . ARG A 1 90 ? 7.799 16.313 1.678 1.00 73.25 90 ARG A CA 1
ATOM 699 C C . ARG A 1 90 ? 8.282 14.873 1.834 1.00 73.25 90 ARG A C 1
ATOM 701 O O . ARG A 1 90 ? 8.912 14.359 0.923 1.00 73.25 90 ARG A O 1
ATOM 708 N N . GLN A 1 91 ? 8.018 14.259 2.988 1.00 75.94 91 GLN A N 1
ATOM 709 C CA . GLN A 1 91 ? 8.511 12.923 3.331 1.00 75.94 91 GLN A CA 1
ATOM 710 C C . GLN A 1 91 ? 7.523 11.813 2.952 1.00 75.94 91 GLN A C 1
ATOM 712 O O . GLN A 1 91 ? 7.945 10.703 2.661 1.00 75.94 91 GLN A O 1
ATOM 717 N N . PHE A 1 92 ? 6.225 12.122 2.953 1.00 77.56 92 PHE A N 1
ATOM 718 C CA . PHE A 1 92 ? 5.133 11.188 2.657 1.00 77.56 92 PHE A CA 1
ATOM 719 C C . PHE A 1 92 ? 4.263 11.768 1.539 1.00 77.56 92 PHE A C 1
ATOM 721 O O . PHE A 1 92 ? 3.084 12.047 1.748 1.00 77.56 92 PHE A O 1
ATOM 728 N N . ARG A 1 93 ? 4.890 12.091 0.405 1.00 73.31 93 ARG A N 1
ATOM 729 C CA . ARG A 1 93 ? 4.210 12.653 -0.768 1.00 73.31 93 ARG A CA 1
ATOM 730 C C . ARG A 1 93 ? 3.540 11.536 -1.571 1.00 73.31 93 ARG A C 1
ATOM 732 O O . ARG A 1 93 ? 3.981 10.393 -1.489 1.00 73.31 93 ARG A O 1
ATOM 739 N N . ASP A 1 94 ? 2.501 11.887 -2.323 1.00 74.94 94 ASP A N 1
ATOM 740 C CA . ASP A 1 94 ? 1.919 11.005 -3.334 1.00 74.94 94 ASP A CA 1
ATOM 741 C C . ASP A 1 94 ? 3.009 10.534 -4.312 1.00 74.94 94 ASP A C 1
ATOM 743 O O . ASP A 1 94 ? 3.885 11.314 -4.699 1.00 74.94 94 ASP A O 1
ATOM 747 N N . PHE A 1 95 ? 2.981 9.256 -4.683 1.00 70.00 95 PHE A N 1
ATOM 748 C CA . PHE A 1 95 ? 3.890 8.719 -5.688 1.00 70.00 95 PHE A CA 1
ATOM 749 C C . PHE A 1 95 ? 3.621 9.339 -7.064 1.00 70.00 95 PHE A C 1
ATOM 751 O O . PHE A 1 95 ? 4.568 9.654 -7.787 1.00 70.00 95 PHE A O 1
ATOM 758 N N . ASP A 1 96 ? 2.352 9.588 -7.393 1.00 73.44 96 ASP A N 1
ATOM 759 C CA . ASP A 1 96 ? 1.954 10.132 -8.691 1.00 73.44 96 ASP A CA 1
ATOM 760 C C . ASP A 1 96 ? 2.500 11.553 -8.911 1.00 73.44 96 ASP A C 1
ATOM 762 O O . ASP A 1 96 ? 2.800 11.927 -10.044 1.00 73.44 96 ASP A O 1
ATOM 766 N N . ASP A 1 97 ? 2.758 12.312 -7.837 1.00 77.19 97 ASP A N 1
ATOM 767 C CA . ASP A 1 97 ? 3.398 13.635 -7.903 1.00 77.19 97 ASP A CA 1
ATOM 768 C C . ASP A 1 97 ? 4.854 13.581 -8.413 1.00 77.19 97 ASP A C 1
ATOM 770 O O . ASP A 1 97 ? 5.409 14.606 -8.821 1.00 77.19 97 ASP A O 1
ATOM 774 N N . TYR A 1 98 ? 5.510 12.417 -8.354 1.00 73.75 98 TYR A N 1
ATOM 775 C CA . TYR A 1 98 ? 6.849 12.220 -8.921 1.00 73.75 98 TYR A CA 1
ATOM 776 C C . TYR A 1 98 ? 6.807 11.828 -10.397 1.00 73.75 98 TYR A C 1
ATOM 778 O O . TYR A 1 98 ? 7.827 11.923 -11.085 1.00 73.75 98 TYR A O 1
ATOM 786 N N . LEU A 1 99 ? 5.655 11.369 -10.882 1.00 82.19 99 LEU A N 1
ATOM 787 C CA . LEU A 1 99 ? 5.499 10.913 -12.250 1.00 82.19 99 LEU A CA 1
ATOM 788 C C . LEU A 1 99 ? 5.209 12.083 -13.183 1.00 82.19 99 LEU A C 1
ATOM 790 O O . LEU A 1 99 ? 4.647 13.117 -12.818 1.00 82.19 99 LEU A O 1
ATOM 794 N N . LEU A 1 100 ? 5.586 11.905 -14.447 1.00 84.12 100 LEU A N 1
ATOM 795 C CA . LEU A 1 100 ? 5.113 12.797 -15.488 1.00 84.12 100 LEU A CA 1
ATOM 796 C C . LEU A 1 100 ? 3.598 12.574 -15.655 1.00 84.12 100 LEU A C 1
ATOM 798 O O . LEU A 1 100 ? 3.203 11.429 -15.889 1.00 84.12 100 LEU A O 1
ATOM 802 N N . PRO A 1 101 ? 2.752 13.623 -15.592 1.00 87.69 101 PRO A N 1
ATOM 803 C CA . PRO A 1 101 ? 1.313 13.464 -15.775 1.00 87.69 101 PRO A CA 1
ATOM 804 C C . PRO A 1 101 ? 0.995 12.735 -17.080 1.00 87.69 101 PRO A C 1
ATOM 806 O O . PRO A 1 101 ? 1.610 13.027 -18.110 1.00 87.69 101 PRO A O 1
ATOM 809 N N . ALA A 1 102 ? 0.021 11.823 -17.053 1.00 85.62 102 ALA A N 1
ATOM 810 C CA . ALA A 1 102 ? -0.300 10.960 -18.192 1.00 85.62 102 ALA A CA 1
ATOM 811 C C . ALA A 1 102 ? -0.591 11.754 -19.477 1.00 85.62 102 ALA A C 1
ATOM 813 O O . ALA A 1 102 ? -0.131 11.379 -20.553 1.00 85.62 102 ALA A O 1
ATOM 814 N N . GLU A 1 103 ? -1.279 12.893 -19.365 1.00 87.81 103 GLU A N 1
ATOM 815 C CA . GLU A 1 103 ? -1.552 13.777 -20.503 1.00 87.81 103 GLU A CA 1
ATOM 816 C C . GLU A 1 103 ? -0.273 14.371 -21.100 1.00 87.81 103 GLU A C 1
ATOM 818 O O . GLU A 1 103 ? -0.079 14.367 -22.317 1.00 87.81 103 GLU A O 1
ATOM 823 N N . LYS A 1 104 ? 0.643 14.824 -20.237 1.00 87.19 104 LYS A N 1
ATOM 824 C CA . LYS A 1 104 ? 1.938 15.366 -20.652 1.00 87.19 104 LYS A CA 1
ATOM 825 C C . LYS A 1 104 ? 2.816 14.277 -21.265 1.00 87.19 104 LYS A C 1
ATOM 827 O O . LYS A 1 104 ? 3.460 14.515 -22.281 1.00 87.19 104 LYS A O 1
ATOM 832 N N . PHE A 1 105 ? 2.805 13.073 -20.695 1.00 87.44 105 PHE A N 1
ATOM 833 C CA . PHE A 1 105 ? 3.485 11.916 -21.270 1.00 87.44 105 PHE A CA 1
ATOM 834 C C . PHE A 1 105 ? 2.929 11.563 -22.656 1.00 87.44 105 PHE A C 1
ATOM 836 O O . PHE A 1 105 ? 3.697 11.379 -23.597 1.00 87.44 105 PHE A O 1
ATOM 843 N N . ALA A 1 106 ? 1.603 11.525 -22.811 1.00 87.94 106 ALA A N 1
ATOM 844 C CA . ALA A 1 106 ? 0.953 11.238 -24.085 1.00 87.94 106 ALA A CA 1
ATOM 845 C C . ALA A 1 106 ? 1.267 12.297 -25.155 1.00 87.94 106 ALA A C 1
ATOM 847 O O . ALA A 1 106 ? 1.456 11.944 -26.320 1.00 87.94 106 ALA A O 1
ATOM 848 N N . ALA A 1 107 ? 1.350 13.575 -24.773 1.00 90.44 107 ALA A N 1
ATOM 849 C CA . ALA A 1 107 ? 1.784 14.651 -25.662 1.00 90.44 107 ALA A CA 1
ATOM 850 C C . ALA A 1 107 ? 3.236 14.453 -26.126 1.00 90.44 107 ALA A C 1
ATOM 852 O O . ALA A 1 107 ? 3.474 14.332 -27.326 1.00 90.44 107 ALA A O 1
ATOM 853 N N . LEU A 1 108 ? 4.180 14.283 -25.191 1.00 88.06 108 LEU A N 1
ATOM 854 C CA . LEU A 1 108 ? 5.595 14.063 -25.522 1.00 88.06 108 LEU A CA 1
ATOM 855 C C . LEU A 1 108 ? 5.816 12.803 -26.367 1.00 88.06 108 LEU A C 1
ATOM 857 O O . LEU A 1 108 ? 6.664 12.798 -27.257 1.00 88.06 108 LEU A O 1
ATOM 861 N N . LYS A 1 109 ? 5.046 11.737 -26.114 1.00 85.25 109 LYS A N 1
ATOM 862 C CA . LYS A 1 109 ? 5.106 10.501 -26.901 1.00 85.25 109 LYS A CA 1
ATOM 863 C C . LYS A 1 109 ? 4.634 10.721 -28.340 1.00 85.25 109 LYS A C 1
ATOM 865 O O . LYS A 1 109 ? 5.275 10.218 -29.258 1.00 85.25 109 LYS A O 1
ATOM 870 N N . ARG A 1 110 ? 3.539 11.466 -28.548 1.00 85.12 110 ARG A N 1
ATOM 871 C CA . ARG A 1 110 ? 3.050 11.819 -29.895 1.00 85.12 110 ARG A CA 1
ATOM 872 C C . ARG A 1 110 ? 4.045 12.692 -30.655 1.00 85.12 110 ARG A C 1
ATOM 874 O O . ARG A 1 110 ? 4.216 12.505 -31.851 1.00 85.12 110 ARG A O 1
ATOM 881 N N . GLU A 1 111 ? 4.702 13.607 -29.955 1.00 86.56 111 GLU A N 1
ATOM 882 C CA . GLU A 1 111 ? 5.683 14.537 -30.525 1.00 86.56 111 GLU A CA 1
ATOM 883 C C . GLU A 1 111 ? 7.081 13.917 -30.694 1.00 86.56 111 GLU A C 1
ATOM 885 O O . GLU A 1 111 ? 7.984 14.591 -31.176 1.00 86.56 111 GLU A O 1
ATOM 890 N N . GLN A 1 112 ? 7.277 12.652 -30.291 1.00 79.38 112 GLN A N 1
ATOM 891 C CA . GLN A 1 112 ? 8.587 11.979 -30.242 1.00 79.38 112 GLN A CA 1
ATOM 892 C C . GLN A 1 112 ? 9.664 12.785 -29.484 1.00 79.38 112 GLN A C 1
ATOM 894 O O . GLN A 1 112 ? 10.858 12.594 -29.684 1.00 79.38 112 GLN A O 1
ATOM 899 N N . ALA A 1 113 ? 9.243 13.662 -28.571 1.00 81.50 113 ALA A N 1
ATOM 900 C CA . ALA A 1 113 ? 10.094 14.603 -27.844 1.00 81.50 113 ALA A CA 1
ATOM 901 C C . ALA A 1 113 ? 10.394 14.127 -26.413 1.00 81.50 113 ALA A C 1
ATOM 903 O O . ALA A 1 113 ? 10.678 14.927 -25.518 1.00 81.50 113 ALA A O 1
ATOM 904 N N . LEU A 1 114 ? 10.283 12.819 -26.160 1.00 83.12 114 LEU A N 1
ATOM 905 C CA . LEU A 1 114 ? 10.650 12.255 -24.867 1.00 83.12 114 LEU A CA 1
ATOM 906 C C . LEU A 1 114 ? 12.159 12.465 -24.649 1.00 83.12 114 LEU A C 1
ATOM 908 O O . LEU A 1 114 ? 12.940 12.098 -25.525 1.00 83.12 114 LEU A O 1
ATOM 912 N N . PRO A 1 115 ? 12.587 13.022 -23.500 1.00 81.06 115 PRO A N 1
ATOM 913 C CA . PRO A 1 115 ? 13.994 13.289 -23.204 1.00 81.06 115 PRO A CA 1
ATOM 914 C C . PRO A 1 115 ? 14.721 11.989 -22.827 1.00 81.06 115 PRO A C 1
ATOM 916 O O . PRO A 1 115 ? 15.179 11.806 -21.701 1.00 81.06 115 PRO A O 1
ATOM 919 N N . LEU A 1 116 ? 14.771 11.049 -23.766 1.00 81.25 116 LEU A N 1
ATOM 920 C CA . LEU A 1 116 ? 15.439 9.766 -23.639 1.00 81.25 116 LEU A CA 1
ATOM 921 C C . LEU A 1 116 ? 16.696 9.799 -24.504 1.00 81.25 116 LEU A C 1
ATOM 923 O O . LEU A 1 116 ? 16.647 10.148 -25.676 1.00 81.25 116 LEU A O 1
ATOM 927 N N . ALA A 1 117 ? 17.827 9.405 -23.926 1.00 81.44 117 ALA A N 1
ATOM 928 C CA . ALA A 1 117 ? 19.104 9.314 -24.638 1.00 81.44 117 ALA A CA 1
ATOM 929 C C . ALA A 1 117 ? 19.220 8.050 -25.516 1.00 81.44 117 ALA A C 1
ATOM 931 O O . ALA A 1 117 ? 20.307 7.714 -25.977 1.00 81.44 117 ALA A O 1
ATOM 932 N N . ILE A 1 118 ? 18.121 7.316 -25.691 1.00 82.12 118 ILE A N 1
ATOM 933 C CA . ILE A 1 118 ? 18.057 6.057 -26.431 1.00 82.12 118 ILE A CA 1
ATOM 934 C C . ILE A 1 118 ? 16.960 6.135 -27.481 1.00 82.12 118 ILE A C 1
ATOM 936 O O . ILE A 1 118 ? 16.007 6.902 -27.333 1.00 82.12 118 ILE A O 1
ATOM 940 N N . ASN A 1 119 ? 17.076 5.294 -28.506 1.00 79.12 119 ASN A N 1
ATOM 941 C CA . ASN A 1 119 ? 16.013 5.108 -29.477 1.00 79.12 119 ASN A CA 1
ATOM 942 C C . ASN A 1 119 ? 14.743 4.594 -28.759 1.00 79.12 119 ASN A C 1
ATOM 944 O O . ASN A 1 119 ? 14.794 3.543 -28.115 1.00 79.12 119 ASN A O 1
ATOM 948 N N . PRO A 1 120 ? 13.610 5.318 -28.825 1.00 77.19 120 PRO A N 1
ATOM 949 C CA . PRO A 1 120 ? 12.363 4.885 -28.201 1.00 77.19 120 PRO A CA 1
ATOM 950 C C . PRO A 1 120 ? 11.686 3.718 -28.943 1.00 77.19 120 PRO A C 1
ATOM 952 O O . PRO A 1 120 ? 10.709 3.170 -28.430 1.00 77.19 120 PRO A O 1
ATOM 955 N N . ASN A 1 121 ? 12.169 3.334 -30.131 1.00 84.38 121 ASN A N 1
ATOM 956 C CA . ASN A 1 121 ? 11.741 2.127 -30.830 1.00 84.38 121 ASN A CA 1
ATOM 957 C C . ASN A 1 121 ? 12.407 0.892 -30.202 1.00 84.38 121 ASN A C 1
ATOM 959 O O . ASN A 1 121 ? 13.623 0.718 -30.298 1.00 84.38 121 ASN A O 1
ATOM 963 N N . SER A 1 122 ? 11.597 0.034 -29.574 1.00 85.00 122 SER A N 1
ATOM 964 C CA . SER A 1 122 ? 12.069 -1.160 -28.866 1.00 85.00 122 SER A CA 1
ATOM 965 C C . SER A 1 122 ? 12.864 -2.103 -29.755 1.00 85.00 122 SER A C 1
ATOM 967 O O . SER A 1 122 ? 13.897 -2.607 -29.324 1.00 85.00 122 SER A O 1
ATOM 969 N N . ASP A 1 123 ? 12.396 -2.333 -30.978 1.00 89.56 123 ASP A N 1
ATOM 970 C CA . ASP A 1 123 ? 12.941 -3.377 -31.843 1.00 89.56 123 ASP A CA 1
ATOM 971 C C . ASP A 1 123 ? 14.313 -2.955 -32.366 1.00 89.56 123 ASP A C 1
ATOM 973 O O . ASP A 1 123 ? 15.279 -3.709 -32.269 1.00 89.56 123 ASP A O 1
ATOM 977 N N . GLN A 1 124 ? 14.424 -1.696 -32.799 1.00 87.75 124 GLN A N 1
ATOM 978 C CA . GLN A 1 124 ? 15.692 -1.105 -33.230 1.00 87.75 124 GLN A CA 1
ATOM 979 C C . GLN A 1 124 ? 16.697 -1.020 -32.080 1.00 87.75 124 GLN A C 1
ATOM 981 O O . GLN A 1 124 ? 17.856 -1.384 -32.245 1.00 87.75 124 GLN A O 1
ATOM 986 N N . TYR A 1 125 ? 16.255 -0.596 -30.892 1.00 89.31 125 TYR A N 1
ATOM 987 C CA . TYR A 1 125 ? 17.127 -0.544 -29.722 1.00 89.31 125 TYR A CA 1
ATOM 988 C C . TYR A 1 125 ? 17.664 -1.931 -29.342 1.00 89.31 125 TYR A C 1
ATOM 990 O O . TYR A 1 125 ? 18.836 -2.072 -28.997 1.00 89.31 125 TYR A O 1
ATOM 998 N N . LEU A 1 126 ? 16.821 -2.967 -29.396 1.00 92.31 126 LEU A N 1
ATOM 999 C CA . LEU A 1 126 ? 17.240 -4.336 -29.100 1.00 92.31 126 LEU A CA 1
ATOM 1000 C C . LEU A 1 126 ? 18.225 -4.866 -30.141 1.00 92.31 126 LEU A C 1
ATOM 1002 O O . LEU A 1 126 ? 19.225 -5.472 -29.759 1.00 92.31 126 LEU A O 1
ATOM 1006 N N . GLU A 1 127 ? 17.978 -4.610 -31.423 1.00 94.69 127 GLU A N 1
ATOM 1007 C CA . GLU A 1 127 ? 18.878 -5.009 -32.504 1.00 94.69 127 GLU A CA 1
ATOM 1008 C C . GLU A 1 127 ? 20.263 -4.358 -32.353 1.00 94.69 127 GLU A C 1
ATOM 1010 O O . GLU A 1 127 ? 21.272 -5.064 -32.340 1.00 94.69 127 GLU A O 1
ATOM 1015 N N . GLU A 1 128 ? 20.317 -3.044 -32.111 1.00 92.75 128 GLU A N 1
ATOM 1016 C CA . GLU A 1 128 ? 21.565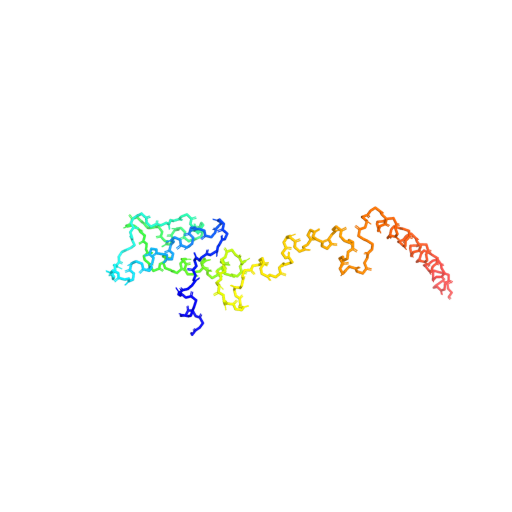 -2.312 -31.846 1.00 92.75 128 GLU A CA 1
ATOM 1017 C C . GLU A 1 128 ? 22.326 -2.888 -30.636 1.00 92.75 128 GLU A C 1
ATOM 1019 O O . GLU A 1 128 ? 23.553 -3.025 -30.657 1.00 92.75 128 GLU A O 1
ATOM 1024 N N . ARG A 1 129 ? 21.613 -3.253 -29.560 1.00 94.31 129 ARG A N 1
ATOM 1025 C CA . ARG A 1 129 ? 22.229 -3.828 -28.351 1.00 94.31 129 ARG A CA 1
ATOM 1026 C C . ARG A 1 129 ? 22.742 -5.247 -28.557 1.00 94.31 129 ARG A C 1
ATOM 1028 O O . ARG A 1 129 ? 23.778 -5.578 -27.982 1.00 94.31 129 ARG A O 1
ATOM 1035 N N . LEU A 1 130 ? 22.049 -6.062 -29.348 1.00 95.62 130 LEU A N 1
ATOM 1036 C CA . LEU A 1 130 ? 22.495 -7.413 -29.693 1.00 95.62 130 LEU A CA 1
ATOM 1037 C C . LEU A 1 130 ? 23.741 -7.373 -30.579 1.00 95.62 130 LEU A C 1
ATOM 1039 O O . LEU A 1 130 ? 24.711 -8.062 -30.280 1.00 95.62 130 LEU A O 1
ATOM 1043 N N . GLN A 1 131 ? 23.764 -6.503 -31.591 1.00 95.81 131 GLN A N 1
ATOM 1044 C CA . GLN A 1 131 ? 24.942 -6.318 -32.442 1.00 95.81 131 GLN A CA 1
ATOM 1045 C C . GLN A 1 131 ? 26.160 -5.871 -31.627 1.00 95.81 131 GLN A C 1
ATOM 1047 O O . GLN A 1 131 ? 27.231 -6.470 -31.725 1.00 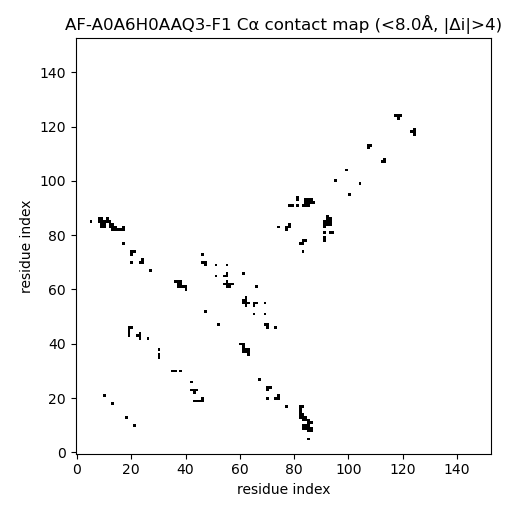95.81 131 GLN A O 1
ATOM 1052 N N . LEU A 1 132 ? 25.985 -4.877 -30.749 1.00 95.31 132 LEU A N 1
ATOM 1053 C CA . LEU A 1 132 ? 27.056 -4.431 -29.860 1.00 95.31 132 LEU A CA 1
ATOM 1054 C C . LEU A 1 132 ? 27.552 -5.568 -28.953 1.00 95.31 132 LEU A C 1
ATOM 1056 O O . LEU A 1 132 ? 28.754 -5.699 -28.728 1.00 95.31 132 LEU A O 1
ATOM 1060 N N . LEU A 1 133 ? 26.643 -6.389 -28.420 1.00 96.31 133 LEU A N 1
ATOM 1061 C CA . LEU A 1 133 ? 27.008 -7.534 -27.588 1.00 96.31 133 LEU A CA 1
ATOM 1062 C C . LEU A 1 133 ? 27.873 -8.536 -28.364 1.00 96.31 133 LEU A C 1
ATOM 1064 O O . LEU A 1 133 ? 28.911 -8.955 -27.849 1.00 96.31 133 LEU A O 1
ATOM 1068 N N . ASP A 1 134 ? 27.486 -8.876 -29.591 1.00 96.94 134 ASP A N 1
ATOM 1069 C CA . ASP A 1 134 ? 28.234 -9.803 -30.442 1.00 96.94 134 ASP A CA 1
ATOM 1070 C C . ASP A 1 134 ? 29.641 -9.276 -30.764 1.00 96.94 134 ASP A C 1
ATOM 1072 O O . ASP A 1 134 ? 30.627 -10.014 -30.658 1.00 96.94 134 ASP A O 1
ATOM 1076 N N . GLU A 1 135 ? 29.774 -7.982 -31.065 1.00 96.62 135 GLU A N 1
ATOM 1077 C CA . GLU A 1 135 ? 31.072 -7.335 -31.295 1.00 96.62 135 GLU A CA 1
ATOM 1078 C C . GLU A 1 135 ? 31.984 -7.391 -30.061 1.00 96.62 135 GLU A C 1
ATOM 1080 O O . GLU A 1 135 ? 33.184 -7.694 -30.158 1.00 96.62 135 GLU A O 1
ATOM 1085 N N . GLN A 1 136 ? 31.428 -7.120 -28.876 1.00 95.75 136 GLN A N 1
ATOM 1086 C CA . GLN A 1 136 ? 32.184 -7.182 -27.626 1.00 95.75 136 GLN A CA 1
ATOM 1087 C C . GLN A 1 136 ? 32.580 -8.623 -27.284 1.00 95.75 136 GLN A C 1
ATOM 1089 O O . GLN A 1 136 ? 33.723 -8.864 -26.892 1.00 95.75 136 GLN A O 1
ATOM 1094 N N . LEU A 1 137 ? 31.693 -9.601 -27.494 1.00 96.00 137 LEU A N 1
ATOM 1095 C CA . LEU A 1 137 ? 31.999 -11.020 -27.293 1.00 96.00 137 LEU A CA 1
ATOM 1096 C C . LEU A 1 137 ? 33.095 -11.508 -28.243 1.00 96.00 137 LEU A C 1
ATOM 1098 O O . LEU A 1 137 ? 34.015 -12.210 -27.809 1.00 96.00 137 LEU A O 1
ATOM 1102 N N . ALA A 1 138 ? 33.057 -11.103 -29.513 1.00 95.00 138 ALA A N 1
ATOM 1103 C CA . ALA A 1 138 ? 34.112 -11.406 -30.475 1.00 95.00 138 ALA A CA 1
ATOM 1104 C C . ALA A 1 138 ? 35.457 -10.801 -30.038 1.00 95.00 138 ALA A C 1
ATOM 1106 O O . ALA A 1 138 ? 36.497 -11.467 -30.087 1.00 95.00 138 ALA A O 1
ATOM 1107 N N . THR A 1 139 ? 35.433 -9.564 -29.537 1.00 92.94 139 THR A N 1
ATOM 1108 C CA . THR A 1 139 ? 36.617 -8.870 -29.019 1.00 92.94 139 THR A CA 1
ATOM 1109 C C . THR A 1 139 ? 37.210 -9.583 -27.806 1.00 92.94 139 THR A C 1
ATOM 1111 O O . THR A 1 139 ? 38.408 -9.866 -27.792 1.00 92.94 139 THR A O 1
ATOM 1114 N N . VAL A 1 140 ? 36.387 -9.933 -26.814 1.00 93.75 140 VAL A N 1
ATOM 1115 C CA . VAL A 1 140 ? 36.822 -10.672 -25.618 1.00 93.75 140 VAL A CA 1
ATOM 1116 C C . VAL A 1 140 ? 37.361 -12.048 -25.995 1.00 93.75 140 VAL A C 1
ATOM 1118 O O . VAL A 1 140 ? 38.421 -12.435 -25.515 1.00 93.75 140 VAL A O 1
ATOM 1121 N N . THR A 1 141 ? 36.696 -12.762 -26.905 1.00 93.62 141 THR A N 1
ATOM 1122 C CA . THR A 1 141 ? 37.149 -14.079 -27.383 1.00 93.62 141 THR A CA 1
ATOM 1123 C C . THR A 1 141 ? 38.529 -13.997 -28.033 1.00 93.62 141 THR A C 1
ATOM 1125 O O . THR A 1 141 ? 39.376 -14.863 -27.809 1.00 93.62 141 THR A O 1
ATOM 1128 N N . ARG A 1 142 ? 38.785 -12.950 -28.827 1.00 92.25 142 ARG A N 1
ATOM 1129 C CA . ARG A 1 142 ? 40.106 -12.697 -29.417 1.00 92.25 142 ARG A CA 1
ATOM 1130 C C . ARG A 1 142 ? 41.154 -12.414 -28.339 1.00 92.25 142 ARG A C 1
ATOM 1132 O O . ARG A 1 142 ? 42.192 -13.064 -28.328 1.00 92.25 142 ARG A O 1
ATOM 1139 N N . LEU A 1 143 ? 40.864 -11.499 -27.412 1.00 91.12 143 LEU A N 1
ATOM 1140 C CA . LEU A 1 143 ? 41.783 -11.138 -26.327 1.00 91.12 143 LEU A CA 1
ATOM 1141 C C . LEU A 1 143 ? 42.092 -12.321 -25.399 1.00 91.12 143 LEU A C 1
ATOM 1143 O O . LEU A 1 143 ? 43.237 -12.487 -24.993 1.00 91.12 143 LEU A O 1
ATOM 1147 N N . ALA A 1 144 ? 41.106 -13.167 -25.096 1.00 87.75 144 ALA A N 1
ATOM 1148 C CA . ALA A 1 144 ? 41.298 -14.374 -24.296 1.00 87.75 144 ALA A CA 1
ATOM 1149 C C . ALA A 1 144 ? 42.276 -15.349 -24.973 1.00 87.75 144 ALA A C 1
ATOM 1151 O O . ALA A 1 144 ? 43.228 -15.801 -24.339 1.00 87.75 144 ALA A O 1
ATOM 1152 N N . LYS A 1 145 ? 42.109 -15.593 -26.281 1.00 85.25 145 LYS A N 1
ATOM 1153 C CA . LYS A 1 145 ? 43.023 -16.435 -27.075 1.00 85.25 145 LYS A CA 1
ATOM 1154 C C . LYS A 1 145 ? 44.441 -15.866 -27.150 1.00 85.25 145 LYS A C 1
ATOM 1156 O O . LYS A 1 145 ? 45.407 -16.626 -27.130 1.00 85.25 145 LYS A O 1
ATOM 1161 N N . ASP A 1 146 ? 44.575 -14.546 -27.248 1.00 80.06 146 ASP A N 1
ATOM 1162 C CA . ASP A 1 146 ? 45.880 -13.879 -27.274 1.00 80.06 146 ASP A CA 1
ATOM 1163 C C . ASP A 1 146 ? 46.566 -13.928 -25.892 1.00 80.06 146 ASP A C 1
ATOM 1165 O O . ASP A 1 146 ? 47.784 -14.090 -25.812 1.00 80.06 146 ASP A O 1
ATOM 1169 N N . ASN A 1 147 ? 45.795 -13.876 -24.800 1.00 70.19 147 ASN A N 1
ATOM 1170 C CA . ASN A 1 147 ? 46.309 -13.945 -23.430 1.00 70.19 147 ASN A CA 1
ATOM 1171 C C . ASN A 1 147 ? 46.765 -15.364 -23.029 1.00 70.19 147 ASN A C 1
ATOM 1173 O O . ASN A 1 147 ? 47.800 -15.522 -22.381 1.00 70.19 147 ASN A O 1
ATOM 1177 N N . GLU A 1 148 ? 46.069 -16.414 -23.482 1.00 57.97 148 GLU A N 1
ATOM 1178 C CA . GLU A 1 148 ? 46.507 -17.813 -23.305 1.00 57.97 148 GLU A CA 1
ATOM 1179 C C . GLU A 1 148 ? 47.879 -18.082 -23.952 1.00 57.97 148 GLU A C 1
ATOM 1181 O O . GLU A 1 148 ? 48.686 -18.848 -23.427 1.00 57.97 148 GLU A O 1
ATOM 1186 N N . ARG A 1 149 ? 48.203 -17.390 -25.053 1.00 51.56 149 ARG A N 1
ATOM 1187 C CA . ARG A 1 149 ? 49.509 -17.500 -25.729 1.00 51.56 149 ARG A CA 1
ATOM 1188 C C . ARG A 1 149 ? 50.649 -16.807 -24.980 1.00 51.56 149 ARG A C 1
ATOM 1190 O O . ARG A 1 149 ? 51.808 -17.145 -25.219 1.00 51.56 149 ARG A O 1
ATOM 1197 N N . HIS A 1 150 ? 50.343 -15.861 -24.091 1.00 50.59 150 HIS A N 1
ATOM 1198 C CA . HIS A 1 150 ? 51.339 -15.164 -23.276 1.00 50.59 150 HIS A CA 1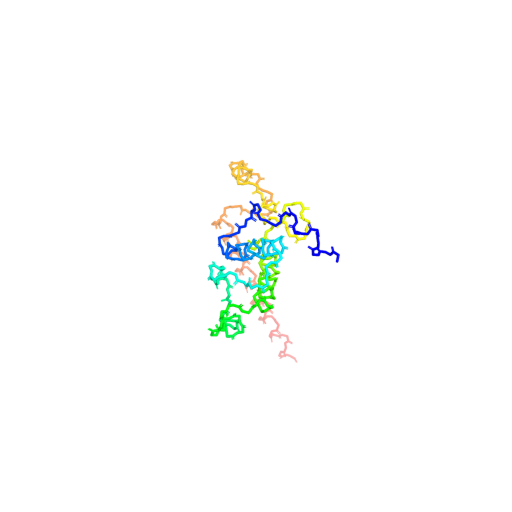
ATOM 1199 C C . HIS A 1 150 ? 51.624 -15.844 -21.932 1.00 50.59 150 HIS A C 1
ATOM 1201 O O . HIS A 1 150 ? 52.710 -15.648 -21.401 1.00 50.59 150 HIS A O 1
ATOM 1207 N N . CYS A 1 151 ? 50.706 -16.662 -21.406 1.00 49.91 151 CYS A N 1
ATOM 1208 C CA . CYS A 1 151 ? 50.871 -17.329 -20.107 1.00 49.91 151 CYS A CA 1
ATOM 1209 C C . CY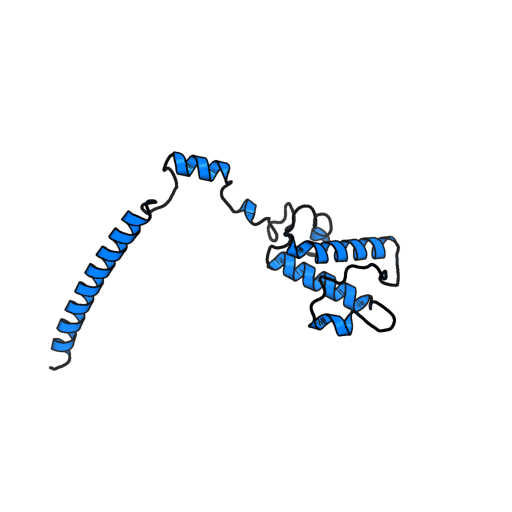S A 1 151 ? 51.587 -18.700 -20.189 1.00 49.91 151 CYS A C 1
ATOM 1211 O O . CYS A 1 151 ? 52.018 -19.230 -19.171 1.00 49.91 151 CYS A O 1
ATOM 1213 N N . CYS A 1 152 ? 51.755 -19.269 -21.392 1.00 46.12 152 CYS A N 1
ATOM 1214 C CA . CYS A 1 152 ? 52.479 -20.532 -21.623 1.00 46.12 152 CYS A CA 1
ATOM 1215 C C . CYS A 1 152 ? 53.944 -20.365 -22.094 1.00 46.12 152 CYS A C 1
ATOM 1217 O O . CYS A 1 152 ? 54.499 -21.292 -22.687 1.00 46.12 152 CYS A O 1
ATOM 1219 N N . LYS A 1 153 ? 54.577 -19.213 -21.850 1.00 42.22 153 LYS A N 1
ATOM 1220 C CA . LYS A 1 153 ? 56.035 -19.020 -21.963 1.00 42.22 153 LYS A CA 1
ATOM 1221 C C . LYS A 1 153 ? 56.601 -18.633 -20.609 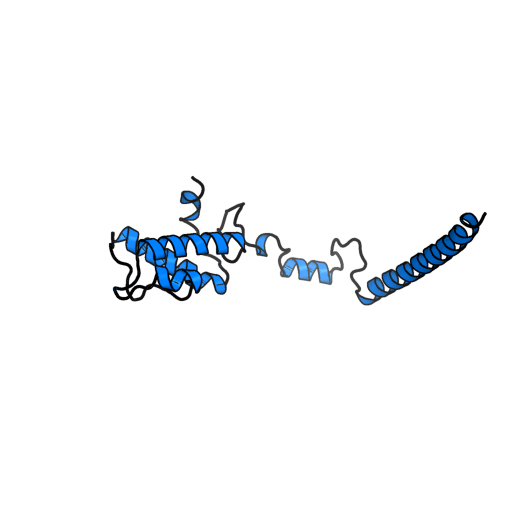1.00 42.22 153 LYS A C 1
ATOM 1223 O O . LYS A 1 153 ? 57.719 -19.102 -20.314 1.00 42.22 153 LYS A O 1
#

Mean predicted aligned error: 11.96 Å

Organism: Klebsiella pneumoniae (NCBI:txid573)

pLDDT: mean 81.9, std 14.5, range [33.59, 96.94]

Radius of gyration: 27.87 Å; Cα contacts (8 Å, |Δi|>4): 106; chains: 1; bounding box: 74×39×61 Å

Sequence (153 aa):
MFILFAERKVGEQHGPAAQGVLAAVQTLREMNADNLRKVPADAPTAFIKPRWKPLVITPEGLDRKFYEICALSELKNALRSGDIWVKGSRQFRDFDDYLLPAEKFAALKREQALPLAINPNSDQYLEERLQLLDEQLATVTRLAKDNERHCCK

Secondary structure (DSSP, 8-state):
--HHHHTTTEEEEE-GGGHHHHHHHHHHHHHHHTT-SS--TTS--TT--TTTHHHHEETTEE-HHHHHHHHHHHHHHHHHHTSEEETT-SSS--SGGGSPPHHHHHHHHHTT----SS-S-HHHHHHHHHHHHHHHHHHHHHHHHHHHHHHT-

Solvent-accessible surface area (backbone atoms only — not comparable to full-atom values): 9128 Å² total; per-residue (Å²): 121,77,66,75,70,47,71,83,48,65,74,89,53,65,42,81,87,35,48,44,40,53,52,32,49,50,52,51,51,51,33,60,74,71,65,52,86,67,55,61,92,84,55,66,59,86,61,59,51,79,91,47,40,77,65,23,53,47,99,94,42,52,37,50,70,46,44,52,53,48,39,54,52,51,44,54,47,31,40,71,74,60,34,33,28,26,85,91,40,88,87,30,45,58,69,70,78,76,47,76,54,68,69,59,46,53,51,29,60,75,67,70,61,58,96,58,101,59,70,87,50,66,67,61,44,50,50,56,52,50,54,52,47,52,55,50,50,54,50,50,55,52,51,53,59,57,50,58,66,64,73,76,114

Nearest PDB structures (foldseek):
  7qd6-assembly1_A  TM=7.653E-01  e=1.177E-08  Bacillus thuringiensis
  7qd8-assembly1_B  TM=8.665E-01  e=3.133E-07  Bacillus thuringiensis